Protein AF-A0A179GMS8-F1 (afdb_monomer_lite)

Radius of gyration: 46.17 Å; chains: 1; bounding box: 80×48×143 Å

pLDDT: mean 76.21, std 18.31, range [37.09, 98.25]

Organism: Purpureocillium lilacinum (NCBI:txid33203)

Sequence (137 aa):
MDHDTTGNRRPSSRTRTSRPTTPLRPSSRSSFRDSARSAGDGDTPFPLNTFEPAFAELSDAMADLEANMMHFQLMHESLARFSESFASFLYGLNMNAFCVDFPEGPVPESFRRDRQRQETRSATAVRADNDVETTFM

InterPro domains:
  IPR013962 DASH complex subunit Dam1 [PF08653] (52-106)
  IPR013962 DASH complex subunit Dam1 [PTHR28113] (10-129)

Foldseek 3Di:
DDDDDDDDDDDDDDDDDPDDDPPPPPPPVVVVVVVVVVVPPDPDPDPCVVCVVVVVVVVVVVVVVVVVVVVVVVVVVVVVVVCVVVVVVVVVVVVVVVPDDDPVDDDPVNVVVVVVVVVVVVVVVVVVVVVVVVVVD

Secondary structure (DSSP, 8-state):
---------------------------HHHHHHHHHHHGGGSSPPPTTGGGHHHHHHHHHHHHHHHHHHHHHHHHHHHHHHHHHHHHHHHHHHHHHHHHS--TTS--HHHHHHHHHHHHHHHHHHHHHHHHHHHHT-

Structure (mmCIF, N/CA/C/O backbone):
data_AF-A0A179GMS8-F1
#
_entry.id   AF-A0A179GMS8-F1
#
loop_
_atom_site.group_PDB
_atom_site.id
_atom_site.type_symbol
_atom_site.label_atom_id
_atom_site.label_alt_id
_atom_site.label_comp_id
_atom_site.label_asym_id
_atom_site.label_entity_id
_atom_site.label_seq_id
_atom_site.pdbx_PDB_ins_code
_atom_site.Cartn_x
_atom_site.Cartn_y
_atom_site.Cartn_z
_atom_site.occupancy
_atom_site.B_iso_or_equiv
_atom_site.auth_seq_id
_atom_site.auth_comp_id
_atom_site.auth_asym_id
_atom_site.auth_atom_id
_atom_site.pdbx_PDB_model_num
ATOM 1 N N . MET A 1 1 ? -51.722 26.990 -79.424 1.00 41.12 1 MET A N 1
ATOM 2 C CA . MET A 1 1 ? -50.532 26.128 -79.497 1.00 41.12 1 MET A CA 1
ATOM 3 C C . MET A 1 1 ? -49.409 26.853 -78.801 1.00 41.12 1 MET A C 1
ATOM 5 O O . MET A 1 1 ? -49.136 28.004 -79.121 1.00 41.12 1 MET A O 1
ATOM 9 N N . ASP A 1 2 ? -48.926 26.190 -77.767 1.00 37.09 2 ASP A N 1
ATOM 10 C CA . ASP A 1 2 ? -48.122 26.666 -76.653 1.00 37.09 2 ASP A CA 1
ATOM 11 C C . ASP A 1 2 ? -46.686 27.018 -77.055 1.00 37.09 2 ASP A C 1
ATOM 13 O O . ASP A 1 2 ? -46.079 26.334 -77.877 1.00 37.09 2 ASP A O 1
ATOM 17 N N . HIS A 1 3 ? -46.148 28.084 -76.454 1.00 47.75 3 HIS A N 1
ATOM 18 C CA . HIS A 1 3 ? -44.738 28.447 -76.542 1.00 47.75 3 HIS A CA 1
ATOM 19 C C . HIS A 1 3 ? -44.097 28.289 -75.161 1.00 47.75 3 HIS A C 1
ATOM 21 O O . HIS A 1 3 ? -44.571 28.846 -74.170 1.00 47.75 3 HIS A O 1
ATOM 27 N N . ASP A 1 4 ? -43.039 27.486 -75.145 1.00 43.59 4 ASP A N 1
ATOM 28 C CA . ASP A 1 4 ? -42.347 26.945 -73.981 1.00 43.59 4 ASP A CA 1
ATOM 29 C C . ASP A 1 4 ? -41.714 28.001 -73.058 1.00 43.59 4 ASP A C 1
ATOM 31 O O . ASP A 1 4 ? -41.176 29.025 -73.489 1.00 43.59 4 ASP A O 1
ATOM 35 N N . THR A 1 5 ? -41.763 27.705 -71.762 1.00 50.16 5 THR A N 1
ATOM 36 C CA . THR A 1 5 ? -41.342 28.540 -70.633 1.00 50.16 5 THR A CA 1
ATOM 37 C C . THR A 1 5 ? -40.006 28.084 -70.053 1.00 50.16 5 THR A C 1
ATOM 39 O O . THR A 1 5 ? -39.926 26.962 -69.578 1.00 50.16 5 THR A O 1
ATOM 42 N N . THR A 1 6 ? -39.020 28.977 -69.919 1.00 51.97 6 THR A N 1
ATOM 43 C CA . THR A 1 6 ? -38.032 28.999 -68.808 1.00 51.97 6 THR A CA 1
ATOM 44 C C . THR A 1 6 ? -37.528 30.451 -68.675 1.00 51.97 6 THR A C 1
ATOM 46 O O . THR A 1 6 ? -37.103 31.056 -69.649 1.00 51.97 6 THR A O 1
ATOM 49 N N . GLY A 1 7 ? -37.766 31.187 -67.582 1.00 46.50 7 GLY A N 1
ATOM 50 C CA . GLY A 1 7 ? -37.158 31.031 -66.250 1.00 46.50 7 GLY A CA 1
ATOM 51 C C . GLY A 1 7 ? -36.088 32.129 -66.049 1.00 46.50 7 GLY A C 1
ATOM 52 O O . GLY A 1 7 ? -34.928 31.909 -66.344 1.00 46.50 7 GLY A O 1
ATOM 53 N N . ASN A 1 8 ? -36.437 33.411 -65.877 1.00 45.47 8 ASN A N 1
ATOM 54 C CA . ASN A 1 8 ? -36.833 34.131 -64.651 1.00 45.47 8 ASN A CA 1
ATOM 55 C C . ASN A 1 8 ? -35.685 34.515 -63.671 1.00 45.47 8 ASN A C 1
ATOM 57 O O . ASN A 1 8 ? -35.154 33.665 -62.971 1.00 45.47 8 ASN A O 1
ATOM 61 N N . ARG A 1 9 ? -35.494 35.849 -63.540 1.00 46.50 9 ARG A N 1
ATOM 62 C CA . ARG A 1 9 ? -34.974 36.668 -62.402 1.00 46.50 9 ARG A CA 1
ATOM 63 C C . ARG A 1 9 ? -33.492 36.517 -62.022 1.00 46.50 9 ARG A C 1
ATOM 65 O O . ARG A 1 9 ? -33.069 35.475 -61.562 1.00 46.50 9 ARG A O 1
ATOM 72 N N . ARG A 1 10 ? -32.629 37.517 -62.244 1.00 52.38 10 ARG A N 1
ATOM 73 C CA . ARG A 1 10 ? -32.500 38.925 -61.762 1.00 52.38 10 ARG A CA 1
ATOM 74 C C . ARG A 1 10 ? -31.382 39.044 -60.700 1.00 52.38 10 ARG A C 1
ATOM 76 O O . ARG A 1 10 ? -31.254 38.161 -59.861 1.00 52.38 10 ARG A O 1
ATOM 83 N N . PRO A 1 11 ? -30.588 40.131 -60.738 1.00 60.81 11 PRO A N 1
ATOM 84 C CA . PRO A 1 11 ? -29.317 40.265 -60.027 1.00 60.81 11 PRO A CA 1
ATOM 85 C C . PRO A 1 11 ? -29.494 40.887 -58.633 1.00 60.81 11 PRO A C 1
ATOM 87 O O . PRO A 1 11 ? -30.455 41.622 -58.411 1.00 60.81 11 PRO A O 1
ATOM 90 N N . SER A 1 12 ? -28.533 40.689 -57.724 1.00 44.06 12 SER A N 1
ATOM 91 C CA . SER A 1 12 ? -28.243 41.685 -56.682 1.00 44.06 12 SER A CA 1
ATOM 92 C C . SER A 1 12 ? -26.875 41.481 -56.028 1.00 44.06 12 SER A C 1
ATOM 94 O O . SER A 1 12 ? -26.491 40.379 -55.645 1.00 44.06 12 SER A O 1
ATOM 96 N N . SER A 1 13 ? -26.173 42.602 -55.904 1.00 53.91 13 SER A N 1
ATOM 97 C CA . SER A 1 13 ? -24.888 42.822 -55.250 1.00 53.91 13 SER A CA 1
ATOM 98 C C . SER A 1 13 ? -24.896 42.444 -53.763 1.00 53.91 13 SER A C 1
ATOM 100 O O . SER A 1 13 ? -25.811 42.828 -53.036 1.00 53.91 13 SER A O 1
ATOM 102 N N . ARG A 1 14 ? -23.827 41.794 -53.277 1.00 53.00 14 ARG A N 1
ATOM 103 C CA . ARG A 1 14 ? -23.366 41.948 -51.886 1.00 53.00 14 ARG A CA 1
ATOM 104 C C . ARG A 1 14 ? -21.843 42.009 -51.811 1.00 53.00 14 ARG A C 1
ATOM 106 O O . ARG A 1 14 ? -21.126 41.038 -52.019 1.00 53.00 14 ARG A O 1
ATOM 113 N N . THR A 1 15 ? -21.386 43.201 -51.473 1.00 52.28 15 THR A N 1
ATOM 114 C CA . THR A 1 15 ? -20.064 43.567 -50.980 1.00 52.28 15 THR A CA 1
ATOM 115 C C . THR A 1 15 ? -19.685 42.873 -49.665 1.00 52.28 15 THR A C 1
ATOM 117 O O . THR A 1 15 ? -20.497 42.816 -48.747 1.00 52.28 15 THR A O 1
ATOM 120 N N . ARG A 1 16 ? -18.385 42.545 -49.562 1.00 56.03 16 ARG A N 1
ATOM 121 C CA . ARG A 1 16 ? -17.516 42.564 -48.363 1.00 56.03 16 ARG A CA 1
ATOM 122 C C . ARG A 1 16 ? -17.758 41.531 -47.249 1.00 56.03 16 ARG A C 1
ATOM 124 O O . ARG A 1 16 ? -18.509 41.784 -46.318 1.00 56.03 16 ARG A O 1
ATOM 131 N N . THR A 1 17 ? -16.901 40.505 -47.222 1.00 48.72 17 THR A N 1
ATOM 132 C CA . THR A 1 17 ? -16.301 40.000 -45.972 1.00 48.72 17 THR A CA 1
ATOM 133 C C . THR A 1 17 ? -14.823 39.685 -46.212 1.00 48.72 17 THR A C 1
ATOM 135 O O . THR A 1 17 ? -14.486 38.755 -46.944 1.00 48.72 17 THR A O 1
ATOM 138 N N . SER A 1 18 ? -13.935 40.469 -45.608 1.00 57.09 18 SER A N 1
ATOM 139 C CA . SER A 1 18 ? -12.519 40.148 -45.439 1.00 57.09 18 SER A CA 1
ATOM 140 C C . SER A 1 18 ? -12.406 38.889 -44.580 1.00 57.09 18 SER A C 1
ATOM 142 O O . SER A 1 18 ? -12.528 38.959 -43.357 1.00 57.09 18 SER A O 1
ATOM 144 N N . ARG A 1 19 ? -12.229 37.724 -45.208 1.00 57.22 19 ARG A N 1
ATOM 145 C CA . ARG A 1 19 ? -11.916 36.495 -44.478 1.00 57.22 19 ARG A CA 1
ATOM 146 C C . ARG A 1 19 ? -10.419 36.528 -44.152 1.00 57.22 19 ARG A C 1
ATOM 148 O O . ARG A 1 19 ? -9.629 36.624 -45.090 1.00 57.22 19 ARG A O 1
ATOM 155 N N . PRO A 1 20 ? -10.010 36.469 -42.875 1.00 54.91 20 PRO A N 1
ATOM 156 C CA . PRO A 1 20 ? -8.604 36.353 -42.527 1.00 54.91 20 PRO A CA 1
ATOM 157 C C . PRO A 1 20 ? -8.074 35.068 -43.157 1.00 54.91 20 PRO A C 1
ATOM 159 O O . PRO A 1 20 ? -8.570 33.977 -42.867 1.00 54.91 20 PRO A O 1
ATOM 162 N N . THR A 1 21 ? -7.099 35.186 -44.053 1.00 56.84 21 THR A N 1
ATOM 163 C CA . THR A 1 21 ? -6.295 34.037 -44.443 1.00 56.84 21 THR A CA 1
ATOM 164 C C . THR A 1 21 ? -5.543 33.639 -43.182 1.00 56.84 21 THR A C 1
ATOM 166 O O . THR A 1 21 ? -4.649 34.362 -42.742 1.00 56.84 21 THR A O 1
ATOM 169 N N . THR A 1 22 ? -5.926 32.531 -42.550 1.00 60.16 22 THR A N 1
ATOM 170 C CA . THR A 1 22 ? -5.022 31.835 -41.633 1.00 60.16 22 THR A CA 1
ATOM 171 C C . THR A 1 22 ? -3.667 31.765 -42.330 1.00 60.16 22 THR A C 1
ATOM 173 O O . THR A 1 22 ? -3.640 31.307 -43.479 1.00 60.16 22 THR A O 1
ATOM 176 N N . PRO A 1 23 ? -2.581 32.276 -41.725 1.00 58.66 23 PRO A N 1
ATOM 177 C CA . PRO A 1 23 ? -1.287 32.283 -42.380 1.00 58.66 23 PRO A CA 1
ATOM 178 C C . PRO A 1 23 ? -0.990 30.853 -42.812 1.00 58.66 23 PRO A C 1
ATOM 180 O O . PRO A 1 23 ? -1.090 29.926 -42.004 1.00 58.66 23 PRO A O 1
ATOM 183 N N . LEU A 1 24 ? -0.712 30.673 -44.105 1.00 58.25 24 LEU A N 1
ATOM 184 C CA . LEU A 1 24 ? -0.198 29.418 -44.629 1.00 58.25 24 LEU A CA 1
ATOM 185 C C . LEU A 1 24 ? 1.001 29.075 -43.759 1.00 58.25 24 LEU A C 1
ATOM 187 O O . LEU A 1 24 ? 2.022 29.761 -43.806 1.00 58.25 24 LEU A O 1
ATOM 191 N N . ARG A 1 25 ? 0.828 28.071 -42.897 1.00 55.84 25 ARG A N 1
ATOM 192 C CA . ARG A 1 25 ? 1.900 27.529 -42.076 1.00 55.84 25 ARG A CA 1
ATOM 193 C C . ARG A 1 25 ? 3.057 27.269 -43.042 1.00 55.84 25 ARG A C 1
ATOM 195 O O . ARG A 1 25 ? 2.844 26.504 -43.986 1.00 55.84 25 ARG A O 1
ATOM 202 N N . PRO A 1 26 ? 4.229 27.907 -42.877 1.00 52.91 26 PRO A N 1
ATOM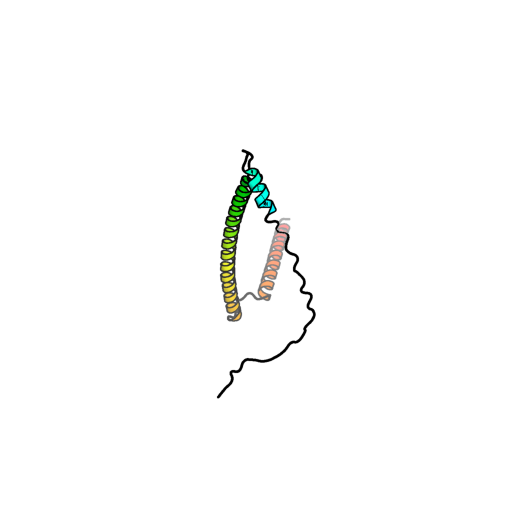 203 C CA . PRO A 1 26 ? 5.371 27.599 -43.716 1.00 52.91 26 PRO A CA 1
ATOM 204 C C . PRO A 1 26 ? 5.572 26.088 -43.680 1.00 52.91 26 PRO A C 1
ATOM 206 O O . PRO A 1 26 ? 5.568 25.482 -42.605 1.00 52.91 26 PRO A O 1
ATOM 209 N N . SER A 1 27 ? 5.664 25.466 -44.850 1.00 54.69 27 SER A N 1
ATOM 210 C CA . SER A 1 27 ? 5.916 24.038 -44.985 1.00 54.69 27 SER A CA 1
ATOM 211 C C . SER A 1 27 ? 7.335 23.726 -44.509 1.00 54.69 27 SER A C 1
ATOM 213 O O . SER A 1 27 ? 8.201 23.409 -45.313 1.00 54.69 27 SER A O 1
ATOM 215 N N . SER A 1 28 ? 7.586 23.732 -43.198 1.00 52.25 28 SER A N 1
ATOM 216 C CA . SER A 1 28 ? 8.853 23.276 -42.608 1.00 52.25 28 SER A CA 1
ATOM 217 C C . SER A 1 28 ? 9.128 21.796 -42.902 1.00 52.25 28 SER A C 1
ATOM 219 O O . SER A 1 28 ? 10.176 21.289 -42.550 1.00 52.25 28 SER A O 1
ATOM 221 N N . ARG A 1 29 ? 8.192 21.076 -43.539 1.00 55.06 29 ARG A N 1
ATOM 222 C CA . ARG A 1 29 ? 8.346 19.683 -43.976 1.00 55.06 29 ARG A CA 1
ATOM 223 C C . ARG A 1 29 ? 9.068 19.515 -45.319 1.00 55.06 29 ARG A C 1
ATOM 225 O O . ARG A 1 29 ? 9.454 18.389 -45.623 1.00 55.06 29 ARG A O 1
ATOM 232 N N . SER A 1 30 ? 9.245 20.564 -46.132 1.00 54.09 30 SER A N 1
ATOM 233 C CA . SER A 1 30 ? 9.918 20.418 -47.437 1.00 54.09 30 SER A CA 1
ATOM 234 C C . SER A 1 30 ? 11.441 20.555 -47.359 1.00 54.09 30 SER A C 1
ATOM 236 O O . SER A 1 30 ? 12.129 19.897 -48.137 1.00 54.09 30 SER A O 1
ATOM 238 N N . SER A 1 31 ? 11.971 21.324 -46.401 1.00 55.09 31 SER A N 1
ATOM 239 C CA . SER A 1 31 ? 13.419 21.514 -46.225 1.00 55.09 31 SER A CA 1
ATOM 240 C C . SER A 1 31 ? 14.132 20.238 -45.768 1.00 55.09 31 SER A C 1
ATOM 242 O O . SER A 1 31 ? 15.218 19.942 -46.250 1.00 55.09 31 SER A O 1
ATOM 244 N N . PHE A 1 32 ? 13.501 19.415 -44.925 1.00 55.91 32 PHE A N 1
ATOM 245 C CA . PHE A 1 32 ? 14.096 18.150 -44.466 1.00 55.91 32 PHE A CA 1
ATOM 246 C C . PHE A 1 32 ? 14.223 17.104 -45.572 1.00 55.91 32 PHE A C 1
ATOM 248 O O . PHE A 1 32 ? 15.196 16.355 -45.625 1.00 55.91 32 PHE A O 1
ATOM 255 N N . ARG A 1 33 ? 13.241 17.051 -46.480 1.00 59.38 33 ARG A N 1
ATOM 256 C CA . ARG A 1 33 ? 13.283 16.108 -47.598 1.00 59.38 33 ARG A CA 1
ATOM 257 C C . ARG A 1 33 ? 14.324 16.498 -48.633 1.00 59.38 33 ARG A C 1
ATOM 259 O O . ARG A 1 33 ? 14.799 15.605 -49.313 1.00 59.38 33 ARG A O 1
ATOM 266 N N . ASP A 1 34 ? 14.637 17.784 -48.799 1.00 56.22 34 ASP A N 1
ATOM 267 C CA . ASP A 1 34 ? 15.639 18.273 -49.761 1.00 56.22 34 ASP A CA 1
ATOM 268 C C . ASP A 1 34 ? 17.081 17.983 -49.321 1.00 56.22 34 ASP A C 1
ATOM 270 O O . ASP A 1 34 ? 17.865 17.437 -50.095 1.00 56.22 34 ASP A O 1
ATOM 274 N N . SER A 1 35 ? 17.396 18.186 -48.039 1.00 57.09 35 SER A N 1
ATOM 275 C CA . SER A 1 35 ? 18.710 17.818 -47.492 1.00 57.09 35 SER A CA 1
ATOM 276 C C . SER A 1 35 ? 18.946 16.301 -47.467 1.00 57.09 35 SER A C 1
ATOM 278 O O . SER A 1 35 ? 20.068 15.860 -47.691 1.00 57.09 35 SER A O 1
ATOM 280 N N . ALA A 1 36 ? 17.900 15.487 -47.267 1.00 58.62 36 ALA A N 1
ATOM 281 C CA . ALA A 1 36 ? 18.012 14.023 -47.275 1.00 58.62 36 ALA A CA 1
ATOM 282 C C . ALA A 1 36 ? 18.312 13.433 -48.666 1.00 58.62 36 ALA A C 1
ATOM 284 O O . ALA A 1 36 ? 18.966 12.401 -48.761 1.00 58.62 36 ALA A O 1
ATOM 285 N N . ARG A 1 37 ? 17.861 14.083 -49.749 1.00 59.38 37 ARG A N 1
ATOM 286 C CA . ARG A 1 37 ? 18.147 13.643 -51.128 1.00 59.38 37 ARG A CA 1
ATOM 287 C C . ARG A 1 37 ? 19.487 14.154 -51.664 1.00 59.38 37 ARG A C 1
ATOM 289 O O . ARG A 1 37 ? 20.057 13.505 -52.529 1.00 59.38 37 ARG A O 1
ATOM 296 N N . SER A 1 38 ? 20.031 15.235 -51.097 1.00 56.16 38 SER A N 1
ATOM 297 C CA . SER A 1 38 ? 21.409 15.680 -51.368 1.00 56.16 38 SER A CA 1
ATOM 298 C C . SER A 1 38 ? 22.478 14.823 -50.676 1.00 56.16 38 SER A C 1
ATOM 300 O O . SER A 1 38 ? 23.625 14.842 -51.105 1.00 56.16 38 SER A O 1
ATOM 302 N N . ALA A 1 39 ? 22.122 14.080 -49.624 1.00 56.84 39 ALA A N 1
ATOM 303 C CA . ALA A 1 39 ? 23.021 13.158 -48.922 1.00 56.84 39 ALA A CA 1
ATOM 304 C C . ALA A 1 39 ? 23.142 11.776 -49.603 1.00 56.84 39 ALA A C 1
ATOM 306 O O . ALA A 1 39 ? 23.814 10.895 -49.083 1.00 56.84 39 ALA A O 1
ATOM 307 N N . GLY A 1 40 ? 22.476 11.566 -50.746 1.00 55.78 40 GLY A N 1
ATOM 308 C CA . GLY A 1 40 ? 22.426 10.280 -51.448 1.00 55.78 40 GLY A CA 1
ATOM 309 C C . GLY A 1 40 ? 23.608 9.969 -52.375 1.00 55.78 40 GLY A C 1
ATOM 310 O O . GLY A 1 40 ? 23.546 8.952 -53.056 1.00 55.78 40 GLY A O 1
ATOM 311 N N . ASP A 1 41 ? 24.646 10.813 -52.432 1.00 58.84 41 ASP A N 1
ATOM 312 C CA . ASP A 1 41 ? 25.780 10.670 -53.372 1.00 58.84 41 ASP A CA 1
ATOM 313 C C . ASP A 1 41 ? 27.154 10.518 -52.689 1.00 58.84 41 ASP A C 1
ATOM 315 O O . ASP A 1 41 ? 28.207 10.707 -53.288 1.00 58.84 41 ASP A O 1
ATOM 319 N N . GLY A 1 42 ? 27.186 10.165 -51.408 1.00 52.81 42 GLY A N 1
ATOM 320 C CA . GLY A 1 42 ? 28.451 9.925 -50.731 1.00 52.81 42 GLY A CA 1
ATOM 321 C C . GLY A 1 42 ? 28.254 9.171 -49.438 1.00 52.81 42 GLY A C 1
ATOM 322 O O . GLY A 1 42 ? 27.249 9.345 -48.759 1.00 52.81 42 GLY A O 1
ATOM 323 N N . ASP A 1 43 ? 29.248 8.355 -49.121 1.00 57.44 43 ASP A N 1
ATOM 324 C CA . ASP A 1 43 ? 29.452 7.492 -47.952 1.00 57.44 43 ASP A CA 1
ATOM 325 C C . ASP A 1 43 ? 29.467 8.247 -46.593 1.00 57.44 43 ASP A C 1
ATOM 327 O O . ASP A 1 43 ? 30.201 7.919 -45.665 1.00 57.44 43 ASP A O 1
ATOM 331 N N . THR A 1 44 ? 28.695 9.330 -46.470 1.00 60.59 44 THR A N 1
ATOM 332 C CA . THR A 1 44 ? 28.612 10.184 -45.288 1.00 60.59 44 THR A CA 1
ATOM 333 C C . THR A 1 44 ? 27.416 9.764 -44.432 1.00 60.59 44 THR A C 1
ATOM 335 O O . THR A 1 44 ? 26.279 9.847 -44.907 1.00 60.59 44 THR A O 1
ATOM 338 N N . PRO A 1 45 ? 27.627 9.317 -43.179 1.00 63.09 45 PRO A N 1
ATOM 339 C CA . PRO A 1 45 ? 26.540 8.882 -42.314 1.00 63.09 45 PRO A CA 1
ATOM 340 C C . PRO A 1 45 ? 25.546 10.023 -42.083 1.00 63.09 45 PRO A C 1
ATOM 342 O O . PRO A 1 45 ? 25.922 11.159 -41.787 1.00 63.09 45 PRO A O 1
ATOM 345 N N . PHE A 1 46 ? 24.258 9.709 -42.234 1.00 70.38 46 PHE A N 1
ATOM 346 C CA . PHE A 1 46 ? 23.173 10.659 -42.026 1.00 70.38 46 PHE A CA 1
ATOM 347 C C . PHE A 1 46 ? 23.250 11.219 -40.593 1.00 70.38 46 PHE A C 1
ATOM 349 O O . PHE A 1 46 ? 23.367 10.438 -39.647 1.00 70.38 46 PHE A O 1
ATOM 356 N N . PRO A 1 47 ? 23.163 12.546 -40.385 1.00 68.31 47 PRO A N 1
ATOM 357 C CA . PRO A 1 47 ? 23.481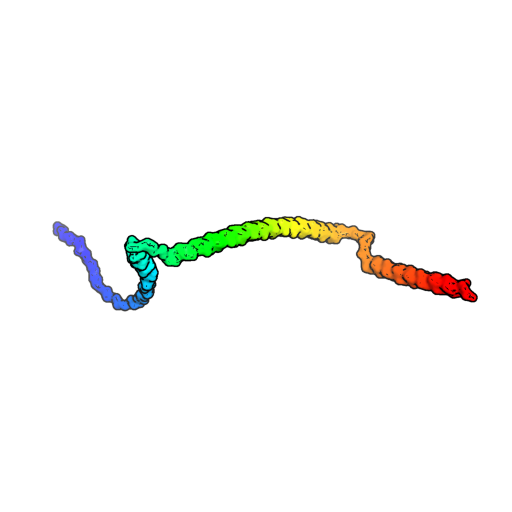 13.181 -39.102 1.00 68.31 47 PRO A CA 1
ATOM 358 C C . PRO A 1 47 ? 22.589 12.754 -37.923 1.00 68.31 47 PRO A C 1
ATOM 360 O O . PRO A 1 47 ? 22.944 13.022 -36.778 1.00 68.31 47 PRO A O 1
ATOM 363 N N . LEU A 1 48 ? 21.449 12.087 -38.168 1.00 67.75 48 LEU A N 1
ATOM 364 C CA . LEU A 1 48 ? 20.606 11.524 -37.104 1.00 67.75 48 LEU A CA 1
ATOM 365 C C . LEU A 1 48 ? 21.050 10.140 -36.613 1.00 67.75 48 LEU A C 1
ATOM 367 O O . LEU A 1 48 ? 20.657 9.760 -35.514 1.00 67.75 48 LEU A O 1
ATOM 371 N N . ASN A 1 49 ? 21.892 9.417 -37.359 1.00 73.12 49 ASN A N 1
ATOM 372 C CA . ASN A 1 49 ? 22.407 8.110 -36.927 1.00 73.12 49 ASN A CA 1
ATOM 373 C C . ASN A 1 49 ? 23.284 8.237 -35.668 1.00 73.12 49 ASN A C 1
ATOM 375 O O . ASN A 1 49 ? 23.426 7.291 -34.904 1.00 73.12 49 ASN A O 1
ATOM 379 N N . THR A 1 50 ? 23.814 9.431 -35.386 1.00 80.44 50 THR A N 1
ATOM 380 C CA . THR A 1 50 ? 24.542 9.733 -34.143 1.00 80.44 50 THR A CA 1
ATOM 381 C C . THR A 1 50 ? 23.657 9.639 -32.891 1.00 80.44 50 THR A C 1
ATOM 383 O O . THR A 1 50 ? 24.173 9.411 -31.801 1.00 80.44 50 THR A O 1
ATOM 386 N N . PHE A 1 51 ? 22.334 9.804 -33.019 1.00 83.62 51 PHE A N 1
ATOM 387 C CA . PHE A 1 51 ? 21.393 9.725 -31.891 1.00 83.62 51 PHE A CA 1
ATOM 388 C C . PHE A 1 51 ? 20.817 8.328 -31.668 1.00 83.62 51 PHE A C 1
ATOM 390 O O . PHE A 1 51 ? 20.184 8.097 -30.645 1.00 83.62 51 PHE A O 1
ATOM 397 N N . GLU A 1 52 ? 21.036 7.399 -32.594 1.00 86.12 52 GLU A N 1
ATOM 398 C CA . GLU A 1 52 ? 20.579 6.014 -32.481 1.00 86.12 52 GLU A CA 1
ATOM 399 C C . GLU A 1 52 ? 20.981 5.337 -31.154 1.00 86.12 52 GLU A C 1
ATOM 401 O O . GLU A 1 52 ? 20.088 4.809 -30.489 1.00 86.12 52 GLU A O 1
ATOM 406 N N . PRO A 1 53 ? 22.239 5.434 -30.666 1.00 88.06 53 PRO A N 1
ATOM 407 C CA . PRO A 1 53 ? 22.591 4.889 -29.351 1.00 88.06 53 PRO A CA 1
ATOM 408 C C . PRO A 1 53 ? 21.882 5.601 -28.187 1.00 88.06 53 PRO A C 1
ATOM 410 O O . PRO A 1 53 ? 21.491 4.950 -27.225 1.00 88.06 53 PRO A O 1
ATOM 413 N N . ALA A 1 54 ? 21.656 6.916 -28.282 1.00 90.50 54 ALA A N 1
ATOM 414 C CA . ALA A 1 54 ? 20.959 7.675 -27.241 1.00 90.50 54 ALA A CA 1
ATOM 415 C C . ALA A 1 54 ? 19.457 7.345 -27.186 1.00 90.50 54 ALA A C 1
ATOM 417 O O . ALA A 1 54 ? 18.862 7.342 -26.111 1.00 90.50 54 ALA A O 1
ATOM 418 N N . PHE A 1 55 ? 18.832 7.050 -28.331 1.00 91.19 55 PHE A N 1
ATOM 419 C CA . PHE A 1 55 ? 17.449 6.576 -28.370 1.00 91.19 55 PHE A CA 1
ATOM 420 C C . PHE A 1 55 ? 17.312 5.146 -27.847 1.00 91.19 55 PHE A C 1
ATOM 422 O O . PHE A 1 55 ? 16.320 4.866 -27.180 1.00 91.19 55 PHE A O 1
ATOM 429 N N . ALA A 1 56 ? 18.297 4.279 -28.100 1.00 92.62 56 ALA A N 1
ATOM 430 C CA . ALA A 1 56 ? 18.329 2.934 -27.529 1.00 92.62 56 ALA A CA 1
ATOM 431 C C . ALA A 1 56 ? 18.453 2.978 -25.994 1.00 92.62 56 ALA A C 1
ATOM 433 O O . ALA A 1 56 ? 17.640 2.382 -25.291 1.00 92.62 56 ALA A O 1
ATOM 434 N N . GLU A 1 57 ? 19.385 3.775 -25.464 1.00 94.56 57 GLU A N 1
ATOM 435 C CA . GLU A 1 57 ? 19.545 3.955 -24.015 1.00 94.56 57 GLU A CA 1
ATOM 436 C C . GLU A 1 57 ? 18.298 4.583 -23.374 1.00 94.56 57 GLU A C 1
ATOM 438 O O . GLU A 1 57 ? 17.846 4.150 -22.315 1.00 94.56 57 GLU A O 1
ATOM 443 N N . LEU A 1 58 ? 17.682 5.567 -24.039 1.00 95.25 58 LEU A N 1
ATOM 444 C CA . LEU A 1 58 ? 16.421 6.140 -23.576 1.00 95.25 58 LEU A CA 1
ATOM 445 C C . LEU A 1 58 ? 15.299 5.095 -23.552 1.00 95.25 58 LEU A C 1
ATOM 447 O O . LEU A 1 58 ? 14.512 5.092 -22.608 1.00 95.25 58 LEU A O 1
ATOM 451 N N . SER A 1 59 ? 15.200 4.227 -24.565 1.00 95.62 59 SER A N 1
ATOM 452 C CA . SER A 1 59 ? 14.175 3.180 -24.581 1.00 95.62 59 SER A CA 1
ATOM 453 C C . SER A 1 59 ? 14.366 2.163 -23.460 1.00 95.62 59 SER A C 1
ATOM 455 O O . SER A 1 59 ? 13.377 1.787 -22.833 1.00 95.62 59 SER A O 1
ATOM 457 N N . ASP A 1 60 ? 15.610 1.802 -23.144 1.00 97.06 60 ASP A N 1
ATOM 458 C CA . ASP A 1 60 ? 15.920 0.915 -22.020 1.00 97.06 60 ASP A CA 1
ATOM 459 C C . ASP A 1 60 ? 15.565 1.590 -20.686 1.00 97.06 60 ASP A C 1
ATOM 461 O O . ASP A 1 60 ? 14.852 1.017 -19.864 1.00 97.06 60 ASP A O 1
ATOM 465 N N . ALA A 1 61 ? 15.932 2.864 -20.510 1.00 96.94 61 ALA A N 1
ATOM 466 C CA . ALA A 1 61 ? 15.560 3.636 -19.325 1.00 96.94 61 ALA A CA 1
ATOM 467 C C . ALA A 1 61 ? 14.033 3.804 -19.176 1.00 96.94 61 ALA A C 1
ATOM 469 O O . ALA A 1 61 ? 13.509 3.833 -18.060 1.00 96.94 61 ALA A O 1
ATOM 470 N N . MET A 1 62 ? 13.294 3.911 -20.287 1.00 97.00 62 MET A N 1
ATOM 471 C CA . MET A 1 62 ? 11.828 3.935 -20.275 1.00 97.00 62 MET A CA 1
ATOM 472 C C . MET A 1 62 ? 11.230 2.570 -19.918 1.00 97.00 62 MET A C 1
ATOM 474 O O . MET A 1 62 ? 10.238 2.536 -19.192 1.00 97.00 62 MET A O 1
ATOM 478 N N . ALA A 1 63 ? 11.831 1.468 -20.370 1.00 96.88 63 ALA A N 1
ATOM 479 C CA . ALA A 1 63 ? 11.421 0.119 -19.985 1.00 96.88 63 ALA A CA 1
ATOM 480 C C . ALA A 1 63 ? 11.659 -0.136 -18.485 1.00 96.88 63 ALA A C 1
ATOM 482 O O . ALA A 1 63 ? 10.781 -0.655 -17.792 1.00 96.88 63 ALA A O 1
ATOM 483 N N . ASP A 1 64 ? 12.793 0.319 -17.948 1.00 97.38 64 ASP A N 1
ATOM 484 C CA . ASP A 1 64 ? 13.077 0.268 -16.510 1.00 97.38 64 ASP A CA 1
ATOM 485 C C . ASP A 1 64 ? 12.077 1.112 -15.706 1.00 97.38 64 ASP A C 1
ATOM 487 O O . ASP A 1 64 ? 11.595 0.706 -14.641 1.00 97.38 64 ASP A O 1
ATOM 491 N N . LEU A 1 65 ? 11.723 2.297 -16.212 1.00 96.50 65 LEU A N 1
ATOM 492 C CA . LEU A 1 65 ? 10.699 3.137 -15.597 1.00 96.50 65 LEU A CA 1
ATOM 493 C C . LEU A 1 65 ? 9.325 2.449 -15.607 1.00 96.50 65 LEU A C 1
ATOM 495 O O . LEU A 1 65 ? 8.623 2.495 -14.597 1.00 96.50 65 LEU A O 1
ATOM 499 N N . GLU A 1 66 ? 8.948 1.794 -16.705 1.00 96.88 66 GLU A N 1
ATOM 500 C CA . GLU A 1 66 ? 7.700 1.033 -16.815 1.00 96.88 66 GLU A CA 1
ATOM 501 C C . GLU A 1 66 ? 7.646 -0.104 -15.788 1.00 96.88 66 GLU A C 1
ATOM 503 O O . GLU A 1 66 ? 6.661 -0.224 -15.056 1.00 96.88 66 GLU A O 1
ATOM 508 N N . ALA A 1 67 ? 8.726 -0.880 -15.655 1.00 96.88 67 ALA A N 1
ATOM 509 C CA . ALA A 1 67 ? 8.824 -1.941 -14.656 1.00 96.88 67 ALA A CA 1
ATOM 510 C C . ALA A 1 67 ? 8.625 -1.406 -13.227 1.00 96.88 67 ALA A C 1
ATOM 512 O O . ALA A 1 67 ? 7.851 -1.963 -12.444 1.00 96.88 67 ALA A O 1
ATOM 513 N N . ASN A 1 68 ? 9.253 -0.272 -12.903 1.00 96.44 68 ASN A N 1
ATOM 514 C CA . ASN A 1 68 ? 9.073 0.383 -11.609 1.00 96.44 68 ASN A CA 1
ATOM 515 C C . ASN A 1 68 ? 7.628 0.861 -11.393 1.00 96.44 68 ASN A C 1
ATOM 517 O O . ASN A 1 68 ? 7.076 0.678 -10.306 1.00 96.44 68 ASN A O 1
ATOM 521 N N . MET A 1 69 ? 6.985 1.428 -12.417 1.00 96.62 69 MET A N 1
ATOM 522 C CA . MET A 1 69 ? 5.590 1.878 -12.333 1.00 96.62 69 MET A CA 1
ATOM 523 C C . MET A 1 69 ? 4.615 0.714 -12.141 1.00 96.62 69 MET A C 1
ATOM 525 O O . MET A 1 69 ? 3.677 0.831 -11.351 1.00 96.62 69 MET A O 1
ATOM 529 N N . MET A 1 70 ? 4.860 -0.435 -12.776 1.00 97.62 70 MET A N 1
ATOM 530 C CA . MET A 1 70 ? 4.071 -1.647 -12.536 1.00 97.62 70 MET A CA 1
ATOM 531 C C . MET A 1 70 ? 4.189 -2.126 -11.084 1.00 97.62 70 MET A C 1
ATOM 533 O O . MET A 1 70 ? 3.181 -2.473 -10.466 1.00 97.62 70 MET A O 1
ATOM 537 N N . HIS A 1 71 ? 5.390 -2.094 -10.498 1.00 95.62 71 HIS A N 1
ATOM 538 C CA . HIS A 1 71 ? 5.568 -2.426 -9.081 1.00 95.62 71 HIS A CA 1
ATOM 539 C C . HIS A 1 71 ? 4.812 -1.460 -8.163 1.00 95.62 71 HIS A C 1
ATOM 541 O O . HIS A 1 71 ? 4.136 -1.904 -7.233 1.00 95.62 71 HIS A O 1
ATOM 547 N N . PHE A 1 72 ? 4.870 -0.151 -8.432 1.00 96.56 72 PHE A N 1
ATOM 548 C CA . PHE A 1 72 ? 4.087 0.831 -7.678 1.00 96.56 72 PHE A CA 1
ATOM 549 C C . PHE A 1 72 ? 2.587 0.567 -7.767 1.00 96.56 72 PHE A C 1
ATOM 551 O O . PHE A 1 72 ? 1.901 0.647 -6.747 1.00 96.56 72 PHE A O 1
ATOM 558 N N . GLN A 1 73 ? 2.089 0.192 -8.944 1.00 96.75 73 GLN A N 1
ATOM 559 C CA . GLN A 1 73 ? 0.683 -0.145 -9.132 1.00 96.75 73 GLN A CA 1
ATOM 560 C C . GLN A 1 73 ? 0.267 -1.339 -8.263 1.00 96.75 73 GLN A C 1
ATOM 562 O O . GLN A 1 73 ? -0.733 -1.255 -7.551 1.00 96.75 73 GLN A O 1
ATOM 567 N N . LEU A 1 74 ? 1.061 -2.414 -8.250 1.00 95.75 74 LEU A N 1
ATOM 568 C CA . LEU A 1 74 ? 0.797 -3.592 -7.416 1.00 95.75 74 LEU A CA 1
ATOM 569 C C . LEU A 1 74 ? 0.819 -3.257 -5.918 1.00 95.75 74 LEU A C 1
ATOM 571 O O . LEU A 1 74 ? -0.052 -3.695 -5.163 1.00 95.75 74 LEU A O 1
ATOM 575 N N . MET A 1 75 ? 1.792 -2.453 -5.474 1.00 97.25 75 MET A N 1
ATOM 576 C CA . MET A 1 75 ? 1.866 -2.001 -4.080 1.00 97.25 75 MET A CA 1
ATOM 577 C C . MET A 1 75 ? 0.656 -1.148 -3.695 1.00 97.25 75 MET A C 1
ATOM 579 O O . MET A 1 75 ? 0.095 -1.324 -2.613 1.00 97.25 75 MET A O 1
ATOM 583 N N . HIS A 1 76 ? 0.236 -0.243 -4.579 1.00 97.25 76 HIS A N 1
ATOM 584 C CA . HIS A 1 76 ? -0.934 0.595 -4.354 1.00 97.25 76 HIS A CA 1
ATOM 585 C C . HIS A 1 76 ? -2.209 -0.244 -4.234 1.00 97.25 76 HIS A C 1
ATOM 587 O O . HIS A 1 76 ? -2.998 -0.046 -3.313 1.00 97.25 76 HIS A O 1
ATOM 593 N N . GLU A 1 77 ? -2.381 -1.224 -5.117 1.00 97.25 77 GLU A N 1
ATOM 594 C CA . GLU A 1 77 ? -3.528 -2.126 -5.108 1.00 97.25 77 GLU A CA 1
ATOM 595 C C . GLU A 1 77 ? -3.585 -2.977 -3.827 1.00 97.25 77 GLU A C 1
ATOM 597 O O . GLU A 1 77 ? -4.654 -3.171 -3.245 1.00 97.25 77 GLU A O 1
ATOM 602 N N . SER A 1 78 ? -2.426 -3.440 -3.347 1.00 96.88 78 SER A N 1
ATOM 603 C CA . SER A 1 78 ? -2.294 -4.133 -2.060 1.00 96.88 78 SER A CA 1
ATOM 604 C C . SER A 1 78 ? -2.724 -3.246 -0.887 1.00 96.88 78 SER A C 1
ATOM 606 O O . SER A 1 78 ? -3.545 -3.658 -0.063 1.00 96.88 78 SER A O 1
ATOM 608 N N . LEU A 1 79 ? -2.233 -2.001 -0.839 1.00 97.56 79 LEU A N 1
ATOM 609 C CA . LEU A 1 79 ? -2.581 -1.051 0.217 1.00 97.56 79 LEU A CA 1
ATOM 610 C C . LEU A 1 79 ? -4.071 -0.709 0.183 1.00 97.56 79 LEU A C 1
ATOM 612 O O . LEU A 1 79 ? -4.713 -0.720 1.228 1.00 97.56 79 LEU A O 1
ATOM 616 N N . ALA A 1 80 ? -4.641 -0.476 -1.000 1.00 97.88 80 ALA A N 1
ATOM 617 C CA . ALA A 1 80 ? -6.062 -0.185 -1.155 1.00 97.88 80 ALA A CA 1
ATOM 618 C C . ALA A 1 80 ? -6.940 -1.322 -0.603 1.00 97.88 80 ALA A C 1
ATOM 620 O O . ALA A 1 80 ? -7.826 -1.066 0.215 1.00 97.88 80 ALA A O 1
ATOM 621 N N . ARG A 1 81 ? -6.642 -2.582 -0.960 1.00 97.31 81 ARG A N 1
ATOM 622 C CA . ARG A 1 81 ? -7.353 -3.757 -0.420 1.00 97.31 81 ARG A CA 1
ATOM 623 C C . ARG A 1 81 ? -7.193 -3.904 1.090 1.00 97.31 81 ARG A C 1
ATOM 625 O O . ARG A 1 81 ? -8.152 -4.251 1.785 1.00 97.31 81 ARG A O 1
ATOM 632 N N . PHE A 1 82 ? -5.993 -3.646 1.609 1.00 98.06 82 PHE A N 1
ATOM 633 C CA . PHE A 1 82 ? -5.754 -3.646 3.049 1.00 98.06 82 PHE A CA 1
ATOM 634 C C . PHE A 1 82 ? -6.593 -2.571 3.746 1.00 98.06 82 PHE A C 1
ATOM 636 O O . PHE A 1 82 ? -7.282 -2.872 4.717 1.00 98.06 82 PHE A O 1
ATOM 643 N N . SER A 1 83 ? -6.571 -1.335 3.244 1.00 97.81 83 SER A N 1
ATOM 644 C CA . SER A 1 83 ? -7.317 -0.217 3.816 1.00 97.81 83 SER A CA 1
ATOM 645 C C . SER A 1 83 ? -8.820 -0.460 3.794 1.00 97.81 83 SER A C 1
ATOM 647 O O . SER A 1 83 ? -9.481 -0.165 4.784 1.00 97.81 83 SER A O 1
ATOM 649 N N . GLU A 1 84 ? -9.358 -1.046 2.726 1.00 97.75 84 GLU A N 1
ATOM 650 C CA . GLU A 1 84 ? -10.768 -1.439 2.651 1.00 97.75 84 GLU A CA 1
ATOM 651 C C . GLU A 1 84 ? -11.127 -2.479 3.724 1.00 97.75 84 GLU A C 1
ATOM 653 O O . GLU A 1 84 ? -12.104 -2.321 4.464 1.00 97.75 84 GLU A O 1
ATOM 658 N N . SER A 1 85 ? -10.295 -3.513 3.865 1.00 97.06 85 SER A N 1
ATOM 659 C CA . SER A 1 85 ? -10.495 -4.573 4.859 1.00 97.06 85 SER A CA 1
ATOM 660 C C . SER A 1 85 ? -10.384 -4.036 6.290 1.00 97.06 85 SER A C 1
ATOM 662 O O . SER A 1 85 ? -11.218 -4.336 7.145 1.00 97.06 85 SER A O 1
ATOM 664 N N . PHE A 1 86 ? -9.381 -3.197 6.553 1.00 98.25 86 PHE A N 1
ATOM 665 C CA . PHE A 1 86 ? -9.150 -2.594 7.861 1.00 98.25 86 PHE A CA 1
ATOM 666 C C . PHE A 1 86 ? -10.238 -1.579 8.229 1.00 98.25 86 PHE A C 1
ATOM 668 O O . PHE A 1 86 ? -10.717 -1.578 9.361 1.00 98.25 86 PHE A O 1
ATOM 675 N N . ALA A 1 87 ? -10.691 -0.762 7.275 1.00 98.12 87 ALA A N 1
ATOM 676 C CA . ALA A 1 87 ? -11.810 0.151 7.481 1.00 98.12 87 ALA A CA 1
ATOM 677 C C . ALA A 1 87 ? -13.104 -0.612 7.788 1.00 98.12 87 ALA A C 1
ATOM 679 O O . ALA A 1 87 ? -13.820 -0.242 8.715 1.00 98.12 87 ALA A O 1
ATOM 680 N N . SER A 1 88 ? -13.372 -1.711 7.078 1.00 97.19 88 SER A N 1
ATOM 681 C CA . SER A 1 88 ? -14.528 -2.578 7.342 1.00 97.19 88 SER A CA 1
ATOM 682 C C . SER A 1 88 ? -14.458 -3.216 8.732 1.00 97.19 88 SER A C 1
ATOM 684 O O . SER A 1 88 ? -15.454 -3.238 9.456 1.00 97.19 88 SER A O 1
ATOM 686 N N . PHE A 1 89 ? -13.273 -3.672 9.147 1.00 97.81 89 PHE A N 1
ATOM 687 C CA . PHE A 1 89 ? -13.031 -4.184 10.496 1.00 97.81 89 PHE A CA 1
ATOM 688 C C . PHE A 1 89 ? -13.301 -3.125 11.575 1.00 97.81 89 PHE A C 1
ATOM 690 O O . PHE A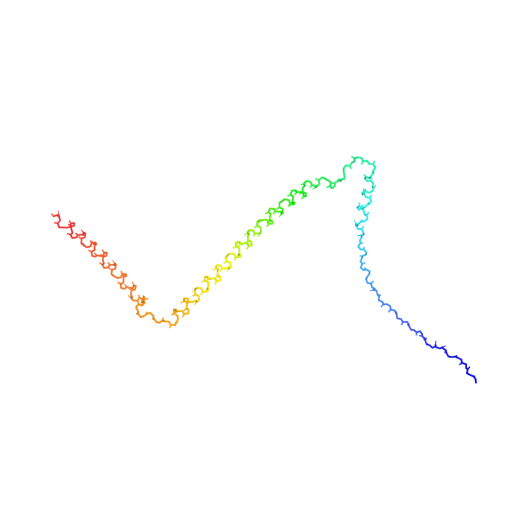 1 89 ? -14.057 -3.381 12.513 1.00 97.81 89 PHE A O 1
ATOM 697 N N . LEU A 1 90 ? -12.741 -1.920 11.426 1.00 97.38 90 LEU A N 1
ATOM 698 C CA . LEU A 1 90 ? -12.977 -0.814 12.357 1.00 97.38 90 LEU A CA 1
ATOM 699 C C . LEU A 1 90 ? -14.435 -0.356 12.356 1.00 97.38 90 LEU A C 1
ATOM 701 O O . LEU A 1 90 ? -14.958 0.023 13.401 1.00 97.38 90 LEU A O 1
ATOM 705 N N . TYR A 1 91 ? -15.110 -0.389 11.210 1.00 97.06 91 TYR A N 1
ATOM 706 C CA . TYR A 1 91 ? -16.532 -0.085 11.129 1.00 97.06 91 TYR A CA 1
ATOM 707 C C . TYR A 1 91 ? -17.362 -1.113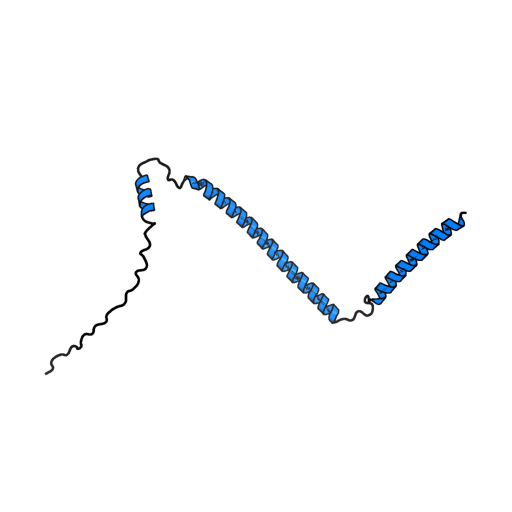 11.902 1.00 97.06 91 TYR A C 1
ATOM 709 O O . TYR A 1 91 ? -18.191 -0.726 12.723 1.00 97.06 91 TYR A O 1
ATOM 717 N N . GLY A 1 92 ? -17.091 -2.408 11.718 1.00 95.94 92 GLY A N 1
ATOM 718 C CA . GLY A 1 92 ? -17.730 -3.478 12.486 1.00 95.94 92 GLY A CA 1
ATOM 719 C C . GLY A 1 92 ? -17.485 -3.349 13.992 1.00 95.94 92 GLY A C 1
ATOM 720 O O . GLY A 1 92 ? -18.426 -3.467 14.775 1.00 95.94 92 GLY A O 1
ATOM 721 N N . LEU A 1 93 ? -16.251 -3.028 14.400 1.00 94.56 93 LEU A N 1
ATOM 722 C CA . LEU A 1 93 ? -15.919 -2.734 15.797 1.00 94.56 93 LEU A CA 1
ATOM 723 C C . LEU A 1 93 ? -16.675 -1.518 16.332 1.00 94.56 93 LEU A C 1
ATOM 725 O O . LEU A 1 93 ? -17.203 -1.585 17.436 1.00 94.56 93 LEU A O 1
ATOM 729 N N . ASN A 1 94 ? -16.758 -0.431 15.563 1.00 93.44 94 ASN A N 1
ATOM 730 C CA . ASN A 1 94 ? -17.522 0.748 15.958 1.00 93.44 94 ASN A CA 1
ATOM 731 C C . ASN A 1 94 ? -18.998 0.393 16.137 1.00 93.44 94 ASN A C 1
ATOM 733 O O . ASN A 1 94 ? -19.557 0.676 17.188 1.00 93.44 94 ASN A O 1
ATOM 737 N N . M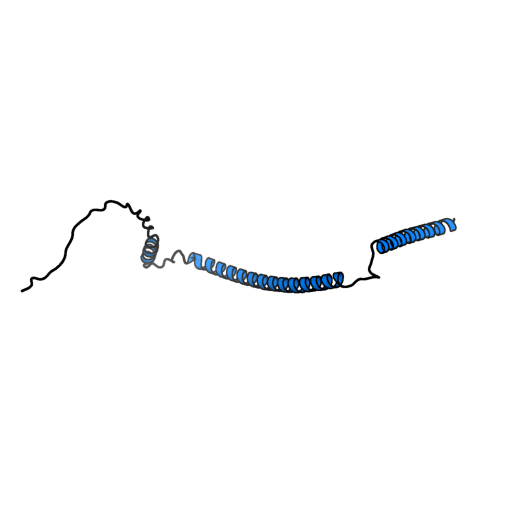ET A 1 95 ? -19.621 -0.276 15.162 1.00 95.12 95 MET A N 1
ATOM 738 C CA . MET A 1 95 ? -21.019 -0.705 15.279 1.00 95.12 95 MET A CA 1
ATOM 739 C C . MET A 1 95 ? -21.232 -1.609 16.497 1.00 95.12 95 MET A C 1
ATOM 741 O O . MET A 1 95 ? -22.204 -1.424 17.220 1.00 95.12 95 MET A O 1
ATOM 745 N N . ASN A 1 96 ? -20.309 -2.532 16.784 1.00 89.88 96 ASN A N 1
ATOM 746 C CA . ASN A 1 96 ? -20.369 -3.337 18.001 1.00 89.88 96 ASN A CA 1
ATOM 747 C C . ASN A 1 96 ? -20.290 -2.455 19.260 1.00 89.88 96 ASN A C 1
ATOM 749 O O . ASN A 1 96 ? -21.175 -2.540 20.103 1.00 89.88 96 ASN A O 1
ATOM 753 N N . ALA A 1 97 ? -19.316 -1.546 19.337 1.00 88.44 97 ALA A N 1
ATOM 754 C CA . ALA A 1 97 ? -19.154 -0.620 20.457 1.00 88.44 97 ALA A CA 1
ATOM 755 C C . ALA A 1 97 ? -20.362 0.311 20.674 1.00 88.44 97 ALA A C 1
ATOM 757 O O . ALA A 1 97 ? -20.597 0.740 21.799 1.00 88.44 97 ALA A O 1
ATOM 758 N N . PHE A 1 98 ? -21.131 0.618 19.625 1.00 83.19 98 PHE A N 1
ATOM 759 C CA . PHE A 1 98 ? -22.381 1.376 19.734 1.00 83.19 98 PHE A CA 1
ATOM 760 C C . PHE A 1 98 ? -23.581 0.521 20.153 1.00 83.19 98 PHE A C 1
ATOM 762 O O . PHE A 1 98 ? -24.514 1.044 20.757 1.00 83.19 98 PHE A O 1
ATOM 769 N N . CYS A 1 99 ? -23.606 -0.761 19.785 1.00 84.12 99 CYS A N 1
ATOM 770 C CA . CYS A 1 99 ? -24.773 -1.621 19.977 1.00 84.12 99 CYS A CA 1
ATOM 771 C C . CYS A 1 99 ? -24.723 -2.473 21.249 1.00 84.12 99 CYS A C 1
ATOM 773 O O . CYS A 1 99 ? -25.764 -3.006 21.634 1.00 84.12 99 CYS A O 1
ATOM 775 N N . VAL A 1 100 ? -23.558 -2.636 21.884 1.00 84.88 100 VAL A N 1
ATOM 776 C CA . VAL A 1 100 ? -23.436 -3.395 23.133 1.00 84.88 100 VAL A CA 1
ATOM 777 C C . VAL A 1 100 ? -22.866 -2.544 24.261 1.00 84.88 100 VAL A C 1
ATOM 779 O O . VAL A 1 100 ? -21.829 -1.899 24.125 1.00 84.88 100 VAL A O 1
ATOM 782 N N . ASP A 1 101 ? -23.545 -2.582 25.405 1.00 80.75 101 ASP A N 1
ATOM 783 C CA . ASP A 1 101 ? -23.034 -1.991 26.633 1.00 80.75 101 ASP A CA 1
ATOM 784 C C . ASP A 1 101 ? -21.987 -2.926 27.249 1.00 80.75 101 ASP A C 1
ATOM 786 O O . ASP A 1 101 ? -22.213 -4.129 27.402 1.00 80.75 101 ASP A O 1
ATOM 790 N N . PHE A 1 102 ? -20.838 -2.365 27.627 1.00 82.00 102 PHE A N 1
ATOM 791 C CA . PHE A 1 102 ? -19.780 -3.070 28.352 1.00 82.00 102 PHE A CA 1
ATOM 792 C C . PHE A 1 102 ? -19.829 -2.666 29.831 1.00 82.00 102 PHE A C 1
ATOM 794 O O . PHE A 1 102 ? -19.103 -1.753 30.229 1.00 82.00 102 PHE A O 1
ATOM 801 N N . PRO A 1 103 ? -20.671 -3.309 30.664 1.00 82.00 103 PRO A N 1
ATOM 802 C CA . PRO A 1 103 ? -20.858 -2.906 32.060 1.00 82.00 103 PRO A CA 1
ATOM 803 C C . PRO A 1 103 ? -19.572 -3.020 32.891 1.00 82.00 103 PRO A C 1
ATOM 805 O O . PRO A 1 103 ? -19.330 -2.188 33.758 1.00 82.00 103 PRO A O 1
ATOM 808 N N . GLU A 1 104 ? -18.716 -3.995 32.577 1.00 80.94 104 GLU A N 1
ATOM 809 C CA . GLU A 1 104 ? -17.390 -4.179 33.192 1.00 80.94 104 GLU A CA 1
ATOM 810 C C . GLU A 1 104 ? -16.271 -3.464 32.408 1.00 80.94 104 GLU A C 1
ATOM 812 O O . GLU A 1 104 ? -15.081 -3.738 32.581 1.00 80.94 104 GLU A O 1
ATOM 817 N N . GLY A 1 105 ? -16.643 -2.572 31.486 1.00 83.12 105 GLY A N 1
ATOM 818 C CA . GLY A 1 105 ? -15.710 -1.818 30.664 1.00 83.12 105 GLY A CA 1
ATOM 819 C C . GLY A 1 105 ? -14.858 -0.846 31.494 1.00 83.12 105 GLY A C 1
ATOM 820 O O . GLY A 1 105 ? -15.289 -0.366 32.548 1.00 83.12 105 GLY A O 1
ATOM 821 N N . PRO A 1 106 ? -13.642 -0.501 31.037 1.00 84.62 106 PRO A N 1
ATOM 822 C CA . PRO A 1 106 ? -12.802 0.466 31.731 1.00 84.62 106 PRO A CA 1
ATOM 823 C C . PRO A 1 106 ? -13.468 1.847 31.777 1.00 84.62 106 PRO A C 1
ATOM 825 O O . PRO A 1 106 ? -13.590 2.529 30.761 1.00 84.62 106 PRO A O 1
ATOM 828 N N . VAL A 1 107 ? -13.867 2.290 32.969 1.00 86.25 107 VAL A N 1
ATOM 829 C CA . VAL A 1 107 ? -14.378 3.648 33.196 1.00 86.25 107 VAL A CA 1
ATOM 830 C C . VAL A 1 107 ? -13.252 4.595 33.631 1.00 86.25 107 VAL A C 1
ATOM 832 O O . VAL A 1 107 ? -12.268 4.140 34.223 1.00 86.25 107 VAL A O 1
ATOM 835 N N . PRO A 1 108 ? -13.377 5.921 33.415 1.00 86.69 108 PRO A N 1
ATOM 836 C CA . PRO A 1 108 ? -12.375 6.907 33.841 1.00 86.69 108 PRO A CA 1
ATOM 837 C C . PRO A 1 108 ? -11.946 6.762 35.309 1.00 86.69 108 PRO A C 1
ATOM 839 O O . PRO A 1 108 ? -10.768 6.891 35.643 1.00 86.69 108 PRO A O 1
ATOM 842 N N . GLU A 1 109 ? -12.893 6.423 36.184 1.00 85.81 109 GLU A N 1
ATOM 843 C CA . GLU A 1 109 ? -12.632 6.203 37.608 1.00 85.81 109 GLU A CA 1
ATOM 844 C C . GLU A 1 109 ? -11.810 4.935 37.890 1.00 85.81 109 GLU A C 1
ATOM 846 O O . GLU A 1 109 ? -11.024 4.918 38.836 1.00 85.81 109 GLU A O 1
ATOM 851 N N . SER A 1 110 ? -11.900 3.897 37.052 1.00 85.25 110 SER A N 1
ATOM 852 C CA . SER A 1 110 ? -11.060 2.697 37.176 1.00 85.25 110 SER A CA 1
ATOM 853 C C . SER A 1 110 ? -9.588 3.031 36.934 1.00 85.25 110 SER A C 1
ATOM 855 O O . SER A 1 110 ? -8.730 2.614 37.711 1.00 85.25 110 SER A O 1
ATOM 857 N N . PHE A 1 111 ? -9.291 3.862 35.929 1.00 89.75 111 PHE A N 1
ATOM 858 C CA . PHE A 1 111 ? -7.923 4.317 35.653 1.00 89.75 111 PHE A CA 1
ATOM 859 C C . PHE A 1 111 ? -7.363 5.206 36.772 1.00 89.75 111 PHE A C 1
ATOM 861 O O . PHE A 1 111 ? -6.180 5.119 37.103 1.00 89.75 111 PHE A O 1
ATOM 868 N N . ARG A 1 112 ? -8.209 6.045 37.386 1.00 89.56 112 ARG A N 1
ATOM 869 C CA . ARG A 1 112 ? -7.825 6.855 38.555 1.00 89.56 112 ARG A CA 1
ATOM 870 C C . ARG A 1 112 ? -7.469 5.991 39.758 1.00 89.56 112 ARG A C 1
ATOM 872 O O . ARG A 1 112 ? -6.425 6.211 40.367 1.00 89.56 112 ARG A O 1
ATOM 879 N N . ARG A 1 113 ? -8.298 4.992 40.073 1.00 87.44 113 ARG A N 1
ATOM 880 C CA . ARG A 1 113 ? -8.044 4.056 41.181 1.00 87.44 113 ARG A CA 1
ATOM 881 C C . ARG A 1 113 ? -6.762 3.261 40.977 1.00 87.44 113 ARG A C 1
ATOM 883 O O . ARG A 1 113 ? -6.036 3.051 41.945 1.00 87.44 113 ARG A O 1
ATOM 890 N N . ASP A 1 114 ? -6.476 2.832 39.749 1.00 89.31 114 ASP A N 1
ATOM 891 C CA . ASP A 1 114 ? -5.252 2.081 39.464 1.00 89.31 114 ASP A CA 1
ATOM 892 C C . ASP A 1 114 ? -3.999 2.950 39.642 1.00 89.31 114 ASP A C 1
ATOM 894 O O . ASP A 1 114 ? -3.055 2.549 40.324 1.00 89.31 114 ASP A O 1
ATOM 898 N N . ARG A 1 115 ? -4.038 4.200 39.158 1.00 90.00 115 ARG A N 1
ATOM 899 C CA . ARG A 1 115 ? -2.965 5.179 39.391 1.00 90.00 115 ARG A CA 1
ATOM 900 C C . ARG A 1 115 ? -2.749 5.444 40.882 1.00 90.00 115 ARG A C 1
ATOM 902 O O . ARG A 1 115 ? -1.621 5.377 41.358 1.00 90.00 115 ARG A O 1
ATOM 909 N N . GLN A 1 116 ? -3.826 5.646 41.638 1.00 88.94 116 GLN A N 1
ATOM 910 C CA . GLN A 1 116 ? -3.741 5.883 43.078 1.00 88.94 116 GLN A CA 1
ATOM 911 C C . GLN A 1 116 ? -3.241 4.649 43.848 1.00 88.94 116 GLN A C 1
ATOM 913 O O . GLN A 1 116 ? -2.495 4.780 44.820 1.00 88.94 116 GLN A O 1
ATOM 918 N N . ARG A 1 117 ? -3.583 3.430 43.403 1.00 88.44 117 ARG A N 1
ATOM 919 C CA . ARG A 1 117 ? -2.998 2.188 43.933 1.00 88.44 117 ARG A CA 1
ATOM 920 C C . ARG A 1 117 ? -1.504 2.100 43.647 1.00 88.44 117 ARG A C 1
ATOM 922 O O . ARG A 1 117 ? -0.772 1.684 44.540 1.00 88.44 117 ARG A O 1
ATOM 929 N N . GLN A 1 118 ? -1.050 2.477 42.452 1.00 87.62 118 GLN A N 1
ATOM 930 C CA . GLN A 1 118 ? 0.378 2.492 42.118 1.00 87.62 118 GLN A CA 1
ATOM 931 C C . GLN A 1 118 ? 1.147 3.502 42.975 1.00 87.62 118 GLN A C 1
ATOM 933 O O . GLN A 1 118 ? 2.176 3.139 43.536 1.00 87.62 118 GLN A O 1
ATOM 938 N N . GLU A 1 119 ? 0.616 4.714 43.149 1.00 86.94 119 GLU A N 1
ATOM 939 C CA . GLU A 1 119 ? 1.192 5.753 44.017 1.00 86.94 119 GLU A CA 1
ATOM 940 C C . GLU A 1 119 ? 1.239 5.318 45.488 1.00 86.94 119 GLU A C 1
ATOM 942 O O . GLU A 1 119 ? 2.246 5.494 46.169 1.00 86.94 119 GLU A O 1
ATOM 947 N N . THR A 1 120 ? 0.171 4.688 45.983 1.00 85.94 120 THR A N 1
ATOM 948 C CA . THR A 1 120 ? 0.149 4.165 47.357 1.00 85.94 120 THR A CA 1
ATOM 949 C C . THR A 1 120 ? 1.161 3.031 47.516 1.00 85.94 120 THR A C 1
ATOM 951 O O . THR A 1 120 ? 1.871 2.978 48.515 1.00 85.94 120 THR A O 1
ATOM 954 N N . ARG A 1 121 ? 1.268 2.141 46.520 1.00 85.06 121 ARG A N 1
ATOM 955 C CA . ARG A 1 121 ? 2.184 0.995 46.541 1.00 85.06 121 ARG A CA 1
ATOM 956 C C . ARG A 1 121 ? 3.648 1.432 46.478 1.00 85.06 121 ARG A C 1
ATOM 958 O O . ARG A 1 121 ? 4.466 0.874 47.209 1.00 85.06 121 ARG A O 1
ATOM 965 N N . SER A 1 122 ? 3.975 2.433 45.660 1.00 81.19 122 SER A N 1
ATOM 966 C CA . SER A 1 122 ? 5.320 3.014 45.606 1.00 81.19 122 SER A CA 1
ATOM 967 C C . SER A 1 122 ? 5.659 3.752 46.901 1.00 81.19 122 SER A C 1
ATOM 969 O O . SER A 1 122 ? 6.739 3.537 47.444 1.00 81.19 122 SER A O 1
ATOM 971 N N . ALA A 1 123 ? 4.723 4.515 47.473 1.00 81.06 123 ALA A N 1
ATOM 972 C CA . ALA A 1 123 ? 4.912 5.162 48.770 1.00 81.06 123 ALA A CA 1
ATOM 973 C C . ALA A 1 123 ? 5.125 4.147 49.908 1.00 81.06 123 ALA A C 1
ATOM 975 O O . ALA A 1 123 ? 6.012 4.336 50.739 1.00 81.06 123 ALA A O 1
ATOM 976 N N . THR A 1 124 ? 4.369 3.041 49.936 1.00 78.12 124 THR A N 1
ATOM 977 C CA . THR A 1 124 ? 4.585 1.966 50.921 1.00 78.12 124 THR A CA 1
ATOM 978 C C . THR A 1 124 ? 5.910 1.237 50.722 1.00 78.12 124 THR A C 1
ATOM 980 O O . THR A 1 124 ? 6.528 0.860 51.710 1.00 78.12 124 THR A O 1
ATOM 983 N N . ALA A 1 125 ? 6.372 1.064 49.479 1.00 77.25 125 ALA A N 1
ATOM 984 C CA . ALA A 1 125 ? 7.666 0.446 49.197 1.00 77.25 125 ALA A CA 1
ATOM 985 C C . ALA A 1 125 ? 8.827 1.337 49.665 1.00 77.25 125 ALA A C 1
ATOM 987 O O . ALA A 1 125 ? 9.721 0.855 50.349 1.00 77.25 125 ALA A O 1
ATOM 988 N N . VAL A 1 126 ? 8.764 2.644 49.384 1.00 75.19 126 VAL A N 1
ATOM 989 C CA . VAL A 1 126 ? 9.747 3.625 49.873 1.00 75.19 126 VAL A CA 1
ATOM 990 C C . VAL A 1 126 ? 9.739 3.690 51.400 1.00 75.19 126 VAL A C 1
ATOM 992 O O . VAL A 1 126 ? 10.792 3.773 52.023 1.00 75.19 126 VAL A O 1
ATOM 995 N N . ARG A 1 127 ? 8.566 3.637 52.041 1.00 71.75 127 ARG A N 1
ATOM 996 C CA . ARG A 1 127 ? 8.483 3.666 53.507 1.00 71.75 127 ARG A CA 1
ATOM 997 C C . ARG A 1 127 ? 9.044 2.398 54.155 1.00 71.75 127 ARG A C 1
ATOM 999 O O . ARG A 1 127 ? 9.747 2.514 55.148 1.00 71.75 127 ARG A O 1
ATOM 1006 N N . ALA A 1 128 ? 8.793 1.228 53.571 1.00 71.06 128 ALA A N 1
ATOM 1007 C CA . ALA A 1 128 ? 9.380 -0.027 54.034 1.00 71.06 128 ALA A CA 1
ATOM 1008 C C . ALA A 1 128 ? 10.914 -0.042 53.898 1.00 71.06 128 ALA A C 1
ATOM 1010 O O . ALA A 1 128 ? 11.587 -0.539 54.791 1.00 71.06 128 ALA A O 1
ATOM 1011 N N . ASP A 1 129 ? 11.461 0.536 52.826 1.00 68.38 129 ASP A N 1
ATOM 1012 C CA . ASP A 1 129 ? 12.912 0.665 52.620 1.00 68.38 129 ASP A CA 1
ATOM 1013 C C . ASP A 1 129 ? 13.564 1.562 53.693 1.00 68.38 129 ASP A C 1
ATOM 1015 O O . ASP A 1 129 ? 14.534 1.171 54.338 1.00 68.38 129 ASP A O 1
ATOM 1019 N N . ASN A 1 130 ? 12.942 2.711 53.991 1.00 70.25 130 ASN A N 1
ATOM 1020 C CA . ASN A 1 130 ? 13.399 3.616 55.055 1.00 70.25 130 ASN A CA 1
ATOM 1021 C C . ASN A 1 130 ? 13.275 3.006 56.471 1.00 70.25 130 ASN A C 1
ATOM 1023 O O . ASN A 1 130 ? 14.132 3.242 57.325 1.00 70.25 130 ASN A O 1
ATOM 1027 N N . ASP A 1 131 ? 12.217 2.232 56.748 1.00 68.56 131 ASP A N 1
ATOM 1028 C CA . ASP A 1 131 ? 12.034 1.552 58.043 1.00 68.56 131 ASP A CA 1
ATOM 1029 C C . A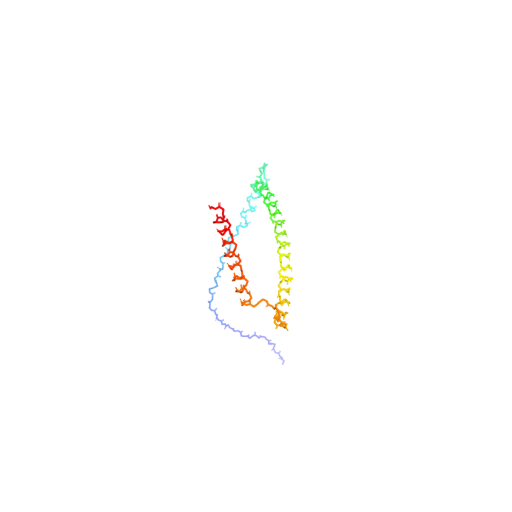SP A 1 131 ? 13.054 0.410 58.234 1.00 68.56 131 ASP A C 1
ATOM 1031 O O . ASP A 1 131 ? 13.512 0.159 59.352 1.00 68.56 131 ASP A O 1
ATOM 1035 N N . VAL A 1 132 ? 13.460 -0.263 57.150 1.00 64.75 132 VAL A N 1
ATOM 1036 C CA . VAL A 1 132 ? 14.543 -1.257 57.186 1.00 64.75 132 VAL A CA 1
ATOM 1037 C C . VAL A 1 132 ? 15.882 -0.568 57.449 1.00 64.75 132 VAL A C 1
ATOM 1039 O O . VAL A 1 132 ? 16.614 -1.017 58.322 1.00 64.75 132 VAL A O 1
ATOM 1042 N N . GLU A 1 133 ? 16.189 0.549 56.788 1.00 59.94 133 GLU A N 1
ATOM 1043 C CA . GLU A 1 133 ? 17.458 1.268 56.991 1.00 59.94 133 GLU A CA 1
ATOM 1044 C C . GLU A 1 133 ? 17.601 1.855 58.411 1.00 59.94 133 GLU A C 1
ATOM 1046 O O . GLU A 1 133 ? 18.681 1.809 59.000 1.00 59.94 133 GLU A O 1
ATOM 1051 N N . THR A 1 134 ? 16.507 2.328 59.017 1.00 63.88 134 THR A N 1
ATOM 1052 C CA . THR A 1 134 ? 16.506 2.876 60.390 1.00 63.88 134 THR A CA 1
ATOM 1053 C C . THR A 1 134 ? 16.503 1.822 61.500 1.00 63.88 134 THR A C 1
ATOM 1055 O O . THR A 1 134 ? 16.872 2.136 62.627 1.00 63.88 134 THR A O 1
ATOM 1058 N N . THR A 1 135 ? 16.134 0.571 61.208 1.00 68.81 135 THR A N 1
ATOM 1059 C CA . THR A 1 135 ? 16.128 -0.533 62.190 1.00 68.81 135 THR A CA 1
ATOM 1060 C C . THR A 1 135 ? 17.525 -1.139 62.420 1.00 68.81 135 THR A C 1
ATOM 1062 O O . THR A 1 135 ? 17.730 -1.861 63.395 1.00 68.81 135 THR A O 1
ATOM 1065 N N . PHE A 1 136 ? 18.501 -0.852 61.551 1.00 62.66 136 PHE A N 1
ATOM 1066 C CA . PHE A 1 136 ? 19.867 -1.397 61.625 1.00 62.66 136 PHE A CA 1
ATOM 1067 C C . PHE A 1 136 ? 20.928 -0.432 62.204 1.00 62.66 136 PHE A C 1
ATOM 1069 O O . PHE A 1 136 ? 22.113 -0.773 62.180 1.00 62.66 136 PHE A O 1
ATOM 1076 N N . MET A 1 137 ? 20.536 0.731 62.744 1.00 52.62 137 MET A N 1
ATOM 1077 C CA . MET A 1 137 ? 21.411 1.647 63.508 1.00 52.62 137 MET A CA 1
ATOM 1078 C C . MET A 1 137 ? 21.106 1.611 65.004 1.00 52.62 137 MET A C 1
ATOM 1080 O O . MET A 1 137 ? 22.077 1.715 65.788 1.00 52.62 137 MET A O 1
#